Protein AF-A0A816F8L2-F1 (afdb_monomer)

Sequence (143 aa):
MDAEKYSELAWNILSAFHKTFFNANAHTYATGSQAAGVFALGMGAVSPSEQENVLVHLINDIRQRNYHTSCGEVALPSWFRMLSHYGHDDIVYEFLSRIDRPSYGYAIVHGATSLTEDWFGPVLTRGQQLTSQNHFMFGAVDE

Foldseek 3Di:
DVVVVVVVVLVVVLQVQCVPFQDPVQLAGNPRALLRLLVCQVSVSDDPVSNVVSVVSNVVVCVVVQLEHPDALVSLLSSVVVCVVVPNVVSVVRQQPDCDPQHPVVLVVVPQPADANDSCHPDDDPPDDGGDSHDCSNVSNVD

InterPro domains:
  IPR012341 Six-hairpin glycosidase-like superfamily [G3DSA:1.50.10.10] (1-143)
  IPR016007 Alpha-L-rhamnosidase [PTHR33307] (2-143)
  IPR035396 Alpha-L-rhamnosidase, six-hairpin glycosidase domain [PF17389] (2-142)

pLDDT: mean 94.18, std 6.25, range [60.19, 98.56]

Organism: Adineta ricciae (NCBI:txid249248)

Secondary structure (DSSP, 8-state):
-HHHHHHHHHHHHHHHHHHHHEETTTTEETT--HHHHHHHHHTT-S-TTTHHHHHHHHHHHHHHTTT-----TTTHHHHHHHHHHTT-HHHHHHHHT--SSSSHHHHHHTT-SS--SSTTTT---TTPPP--S--GGGGGG--

Solvent-accessible surface area (backbone atoms only — not comparable to full-atom values): 8058 Å² total; per-residue (Å²): 116,64,69,58,54,53,48,53,51,49,51,52,50,33,53,51,46,33,72,72,31,52,36,85,93,75,36,34,24,75,88,58,43,58,45,44,40,30,49,35,56,73,72,63,35,50,54,84,92,44,45,63,51,32,48,52,47,44,53,49,54,28,55,77,48,76,36,30,73,84,50,55,56,89,35,40,45,43,45,54,52,45,34,49,75,73,69,35,51,68,54,52,51,52,28,67,68,30,55,54,81,52,24,69,34,26,23,47,81,63,68,43,88,49,48,31,64,52,61,64,38,79,58,83,53,96,93,59,78,86,67,55,60,72,26,71,66,67,50,50,84,83,112

Structure (mmCIF, N/CA/C/O backbone):
data_AF-A0A816F8L2-F1
#
_entry.id   AF-A0A816F8L2-F1
#
loop_
_atom_site.group_PDB
_atom_site.id
_atom_site.type_symbol
_atom_site.label_atom_id
_atom_site.label_alt_id
_atom_site.label_comp_id
_atom_site.label_asym_id
_atom_site.label_entity_id
_atom_site.label_seq_id
_atom_site.pdbx_PDB_ins_code
_atom_site.Cartn_x
_atom_site.Cartn_y
_atom_site.Cartn_z
_atom_site.occupancy
_atom_site.B_iso_or_equiv
_atom_site.auth_seq_id
_atom_site.auth_comp_id
_atom_site.auth_asym_id
_atom_site.auth_atom_id
_atom_site.pdbx_PDB_model_num
ATOM 1 N N . MET A 1 1 ? -4.051 -10.165 34.480 1.00 78.69 1 MET A N 1
ATOM 2 C CA . MET A 1 1 ? -3.313 -9.021 35.067 1.00 78.69 1 MET A CA 1
ATOM 3 C C . MET A 1 1 ? -2.487 -8.231 34.049 1.00 78.69 1 MET A C 1
ATOM 5 O O . MET A 1 1 ? -2.804 -7.063 33.898 1.00 78.69 1 MET A O 1
ATOM 9 N N . ASP A 1 2 ? -1.543 -8.799 33.282 1.00 93.81 2 ASP A N 1
ATOM 10 C CA . ASP A 1 2 ? -0.893 -8.029 32.187 1.00 93.81 2 ASP A CA 1
ATOM 11 C C . ASP A 1 2 ? -1.665 -8.095 30.863 1.00 93.81 2 ASP A C 1
ATOM 13 O O . ASP A 1 2 ? -1.901 -7.069 30.230 1.00 93.81 2 ASP A O 1
ATOM 17 N N . ALA A 1 3 ? -2.126 -9.286 30.470 1.00 95.44 3 ALA A N 1
ATOM 18 C CA . ALA A 1 3 ? -2.868 -9.473 29.221 1.00 95.44 3 ALA A CA 1
ATOM 19 C C . ALA A 1 3 ? -4.133 -8.595 29.140 1.00 95.44 3 ALA A C 1
ATOM 21 O O . ALA A 1 3 ? -4.366 -7.949 28.123 1.00 95.44 3 ALA A O 1
ATOM 22 N N . GLU A 1 4 ? -4.917 -8.515 30.219 1.00 96.62 4 GLU A N 1
ATOM 23 C CA . GLU A 1 4 ? -6.116 -7.662 30.295 1.00 96.62 4 GLU A CA 1
ATOM 24 C C . GLU A 1 4 ? -5.756 -6.178 30.179 1.00 96.62 4 GLU A C 1
ATOM 26 O O . GLU A 1 4 ? -6.339 -5.472 29.361 1.00 96.62 4 GLU A O 1
ATOM 31 N N . LYS A 1 5 ? -4.735 -5.723 30.919 1.00 97.44 5 LYS A N 1
ATOM 32 C CA . LYS A 1 5 ? -4.253 -4.336 30.883 1.00 97.44 5 LYS A CA 1
ATOM 33 C C . LYS A 1 5 ? -3.821 -3.919 29.476 1.00 97.44 5 LYS A C 1
ATOM 35 O O . LYS A 1 5 ? -4.181 -2.838 29.015 1.00 97.44 5 LYS A O 1
ATOM 40 N N . TYR A 1 6 ? -3.042 -4.754 28.788 1.00 97.38 6 TYR A N 1
ATOM 41 C CA . TYR A 1 6 ? -2.586 -4.443 27.431 1.00 97.38 6 TYR A CA 1
ATOM 42 C C . TYR A 1 6 ? -3.697 -4.587 26.386 1.00 97.38 6 TYR A C 1
ATOM 44 O O . TYR A 1 6 ? -3.692 -3.836 25.415 1.00 97.38 6 TYR A O 1
ATOM 52 N N . SER A 1 7 ? -4.677 -5.469 26.604 1.00 96.50 7 SER A N 1
ATOM 53 C CA . SER A 1 7 ? -5.863 -5.570 25.741 1.00 96.50 7 SER A CA 1
ATOM 54 C C . SER A 1 7 ? -6.735 -4.318 25.838 1.00 96.50 7 SER A C 1
ATOM 56 O O . SER A 1 7 ? -7.145 -3.771 24.817 1.00 96.50 7 SER A O 1
ATOM 58 N N . GLU A 1 8 ? -6.966 -3.816 27.053 1.00 97.69 8 GLU A N 1
ATOM 59 C CA . GLU A 1 8 ? -7.701 -2.569 27.279 1.00 97.69 8 GLU A CA 1
ATOM 60 C C . GLU A 1 8 ? -6.955 -1.364 26.686 1.00 97.69 8 GLU A C 1
ATOM 62 O O . GLU A 1 8 ? -7.550 -0.527 26.005 1.00 97.69 8 GLU A O 1
ATOM 67 N N . LEU A 1 9 ? -5.632 -1.295 26.874 1.00 97.81 9 LEU A N 1
ATOM 68 C CA . LEU A 1 9 ? -4.808 -0.249 26.271 1.00 97.81 9 LEU A CA 1
ATOM 69 C C . LEU A 1 9 ? -4.863 -0.290 24.737 1.00 97.81 9 LEU A C 1
ATOM 71 O O . LEU A 1 9 ? -5.048 0.753 24.111 1.00 97.81 9 LEU A O 1
ATOM 75 N N . ALA A 1 10 ? -4.737 -1.474 24.134 1.00 97.19 10 ALA A N 1
ATOM 76 C CA . ALA A 1 10 ? -4.835 -1.642 22.687 1.00 97.19 10 ALA A CA 1
ATOM 77 C C . ALA A 1 10 ? -6.206 -1.191 22.172 1.00 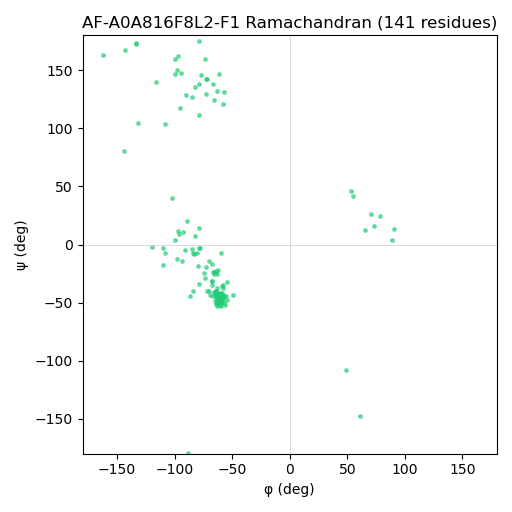97.19 10 ALA A C 1
ATOM 79 O O . ALA A 1 10 ? -6.274 -0.409 21.226 1.00 97.19 10 ALA A O 1
ATOM 80 N N . TRP A 1 11 ? -7.292 -1.596 22.838 1.00 96.75 11 TRP A N 1
ATOM 81 C CA . TRP A 1 11 ? -8.643 -1.169 22.477 1.00 96.75 11 TRP A CA 1
ATOM 82 C C . TRP A 1 11 ? -8.813 0.356 22.542 1.00 96.75 11 TRP A C 1
ATOM 84 O O . TRP A 1 11 ? -9.359 0.957 21.613 1.00 96.75 11 TRP A O 1
ATOM 94 N N . ASN A 1 12 ? -8.289 0.999 23.591 1.00 97.94 12 ASN A N 1
ATOM 95 C CA . ASN A 1 12 ? -8.326 2.455 23.739 1.00 97.94 12 ASN A CA 1
ATOM 96 C C . ASN A 1 12 ? -7.553 3.167 22.616 1.00 97.94 12 ASN A C 1
ATOM 98 O O . ASN A 1 12 ? -8.050 4.140 22.045 1.00 97.94 12 ASN A O 1
ATOM 102 N N . ILE A 1 13 ? -6.361 2.668 22.268 1.00 98.19 13 ILE A N 1
ATOM 103 C CA . ILE A 1 13 ? -5.532 3.224 21.189 1.00 98.19 13 ILE A CA 1
ATOM 104 C C . ILE A 1 13 ? -6.226 3.061 19.835 1.00 98.19 13 ILE A C 1
ATOM 106 O O . ILE A 1 13 ? -6.331 4.036 19.093 1.00 98.19 13 ILE A O 1
ATOM 110 N N . LEU A 1 14 ? -6.736 1.867 19.517 1.00 97.44 14 LEU A N 1
ATOM 111 C CA . LEU A 1 14 ? -7.416 1.598 18.245 1.00 97.44 14 LEU A CA 1
ATOM 112 C C . LEU A 1 14 ? -8.695 2.430 18.103 1.00 97.44 14 LEU A C 1
ATOM 114 O O . LEU A 1 14 ? -8.944 2.998 17.040 1.00 97.44 14 LEU A O 1
ATOM 118 N N . SER A 1 15 ? -9.461 2.581 19.185 1.00 96.69 15 SER A N 1
ATOM 119 C CA . SER A 1 15 ? -10.664 3.420 19.202 1.00 96.69 15 SER A CA 1
ATOM 120 C C . SER A 1 15 ? -10.332 4.897 18.973 1.00 96.69 15 SER A C 1
ATOM 122 O O . SER A 1 15 ? -10.991 5.571 18.177 1.00 96.69 15 SER A O 1
ATOM 124 N N . ALA A 1 16 ? -9.282 5.408 19.627 1.00 98.06 16 ALA A N 1
ATOM 125 C CA . ALA A 1 16 ? -8.810 6.775 19.418 1.00 98.06 16 ALA A CA 1
ATOM 126 C C . ALA A 1 16 ? -8.260 6.983 17.997 1.00 98.06 16 ALA A C 1
ATOM 128 O O . ALA A 1 16 ? -8.549 8.007 17.373 1.00 98.06 16 ALA A O 1
ATOM 129 N N . PHE A 1 17 ? -7.519 6.005 17.468 1.00 98.25 17 PHE A N 1
ATOM 130 C CA . PHE A 1 17 ? -7.000 6.012 16.103 1.00 98.25 17 PHE A CA 1
ATOM 131 C C . PHE A 1 17 ? -8.138 6.070 15.082 1.00 98.25 17 PHE A C 1
ATOM 133 O O . PHE A 1 17 ? -8.150 6.969 14.242 1.00 98.25 17 PHE A O 1
ATOM 140 N N . HIS A 1 18 ? -9.128 5.177 15.188 1.00 97.62 18 HIS A N 1
ATOM 141 C CA . HIS A 1 18 ? -10.297 5.170 14.308 1.00 97.62 18 HIS A CA 1
ATOM 142 C C . HIS A 1 18 ? -11.015 6.517 14.342 1.00 97.62 18 HIS A C 1
ATOM 144 O O . HIS A 1 18 ? -11.177 7.152 13.306 1.00 97.62 18 HIS A O 1
ATOM 150 N N . LYS A 1 19 ? -11.347 7.015 15.538 1.00 97.62 19 LYS A N 1
ATOM 151 C CA . LYS A 1 19 ? -12.037 8.302 15.694 1.00 97.62 19 LYS A CA 1
ATOM 152 C C . LYS A 1 19 ? -11.272 9.481 15.079 1.00 97.62 19 LYS A C 1
ATOM 154 O O . LYS A 1 19 ? -11.897 10.420 14.600 1.00 97.62 19 LYS A O 1
ATOM 159 N N . THR A 1 20 ? -9.943 9.460 15.143 1.00 98.06 20 THR A N 1
ATOM 160 C CA . THR A 1 20 ? -9.100 10.582 14.700 1.00 98.06 20 THR A CA 1
ATOM 161 C C . THR A 1 20 ? -8.832 10.549 13.201 1.00 98.06 20 THR A C 1
ATOM 163 O O . THR A 1 20 ? -8.804 11.600 12.564 1.00 98.06 20 THR A O 1
ATOM 166 N N . PHE A 1 21 ? -8.602 9.361 12.641 1.00 98.31 21 PHE A N 1
ATOM 167 C CA . PHE A 1 21 ? -8.076 9.222 11.285 1.00 98.31 21 PHE A CA 1
ATOM 168 C C . PHE A 1 21 ? -9.082 8.682 10.275 1.00 98.31 21 PHE A C 1
ATOM 170 O O . PHE A 1 21 ? -8.829 8.839 9.082 1.00 98.31 21 PHE A O 1
ATOM 177 N N . PHE A 1 22 ? -10.184 8.062 10.701 1.00 98.56 22 PHE A N 1
ATOM 178 C CA . PHE A 1 22 ? -11.185 7.547 9.772 1.00 98.56 22 PHE A CA 1
ATOM 179 C C . PHE A 1 22 ? -11.994 8.683 9.136 1.00 98.56 22 PHE A C 1
ATOM 181 O O . PHE A 1 22 ? -12.550 9.544 9.819 1.00 98.56 22 PHE A O 1
ATOM 188 N N . ASN A 1 23 ? -12.090 8.659 7.810 1.00 98.12 23 ASN A N 1
ATOM 189 C CA . ASN A 1 23 ? -12.917 9.555 7.020 1.00 98.12 23 ASN A CA 1
ATOM 190 C C . ASN A 1 23 ? -14.108 8.776 6.455 1.00 98.12 23 ASN A C 1
ATOM 192 O O . ASN A 1 23 ? -13.971 8.060 5.465 1.00 98.12 23 ASN A O 1
ATOM 196 N N . ALA A 1 24 ? -15.282 8.971 7.056 1.00 96.38 24 ALA A N 1
ATOM 197 C CA . ALA A 1 24 ? -16.508 8.269 6.679 1.00 96.38 24 ALA A CA 1
ATOM 198 C C . ALA A 1 24 ? -17.032 8.616 5.273 1.00 96.38 24 ALA A C 1
ATOM 200 O O . ALA A 1 24 ? -17.738 7.811 4.685 1.00 96.38 24 ALA A O 1
ATOM 201 N N . ASN A 1 25 ? -16.688 9.783 4.716 1.00 96.50 25 ASN A N 1
ATOM 202 C CA . ASN A 1 25 ? -17.133 10.161 3.367 1.00 96.50 25 ASN A CA 1
ATOM 203 C C . ASN A 1 25 ? -16.311 9.469 2.277 1.00 96.50 25 ASN A C 1
ATOM 205 O O . ASN A 1 25 ? -16.815 9.201 1.192 1.00 96.50 25 ASN A O 1
ATOM 209 N N . ALA A 1 26 ? -15.025 9.248 2.550 1.00 96.62 26 ALA A N 1
ATOM 210 C CA . ALA A 1 26 ? -14.105 8.620 1.612 1.00 96.62 26 ALA A CA 1
ATOM 211 C C . ALA A 1 26 ? -13.908 7.122 1.892 1.00 96.62 26 ALA A C 1
ATOM 213 O O . ALA A 1 26 ? -13.334 6.433 1.060 1.00 96.62 26 ALA A O 1
ATOM 214 N N . HIS A 1 27 ? -14.351 6.632 3.053 1.00 97.62 27 HIS A N 1
ATOM 215 C CA . HIS A 1 27 ? -14.042 5.301 3.580 1.00 97.62 27 HIS A CA 1
ATOM 216 C C . HIS A 1 27 ? -12.531 5.028 3.629 1.00 97.62 27 HIS A C 1
ATOM 218 O O . HIS A 1 27 ? -12.041 3.978 3.222 1.00 97.62 27 HIS A O 1
ATOM 224 N N . THR A 1 28 ? -11.769 6.005 4.128 1.00 98.12 28 THR A N 1
ATOM 225 C CA . THR A 1 28 ? -10.303 5.940 4.192 1.00 98.12 28 THR A CA 1
ATOM 226 C C . THR A 1 28 ? -9.750 6.359 5.545 1.00 98.12 28 THR A C 1
ATOM 228 O O . THR A 1 28 ? -10.479 6.835 6.413 1.00 98.12 28 THR A O 1
ATOM 231 N N . TYR A 1 29 ? -8.437 6.191 5.718 1.00 98.25 29 TYR A N 1
ATOM 232 C CA . TYR A 1 29 ? -7.698 6.653 6.886 1.00 98.25 29 TYR A CA 1
ATOM 233 C C . TYR A 1 29 ? -6.664 7.713 6.516 1.00 98.25 29 TYR A C 1
ATOM 235 O O . TYR A 1 29 ? -5.954 7.570 5.518 1.00 98.25 29 TYR A O 1
ATOM 243 N N . ALA A 1 30 ? -6.532 8.740 7.359 1.00 96.25 30 ALA A N 1
ATOM 244 C CA . ALA A 1 30 ? -5.552 9.818 7.237 1.00 96.25 30 ALA A CA 1
ATOM 245 C C . ALA A 1 30 ? -5.525 10.437 5.825 1.00 96.25 30 ALA A C 1
ATOM 247 O O . ALA A 1 30 ? -6.452 11.145 5.443 1.00 96.25 30 ALA A O 1
ATOM 248 N N . THR A 1 31 ? -4.470 10.183 5.045 1.00 96.00 31 THR A N 1
ATOM 249 C CA . THR A 1 31 ? -4.301 10.723 3.686 1.00 96.00 31 THR A CA 1
ATOM 250 C C . THR A 1 31 ? -4.984 9.893 2.597 1.00 96.00 31 THR A C 1
ATOM 252 O O . THR A 1 31 ? -4.936 10.272 1.430 1.00 96.00 31 THR A O 1
ATOM 255 N N . GLY A 1 32 ? -5.588 8.754 2.947 1.00 96.69 32 GLY A N 1
ATOM 256 C CA . GLY A 1 32 ? -6.175 7.808 1.997 1.00 96.69 32 GLY A CA 1
ATOM 257 C C . GLY A 1 32 ? -5.161 6.993 1.194 1.00 96.69 32 GLY A C 1
ATOM 258 O O . GLY A 1 32 ? -5.528 6.404 0.180 1.00 96.69 32 GLY A O 1
ATOM 259 N N . SER A 1 33 ? -3.899 6.960 1.633 1.00 97.94 33 SER A N 1
ATOM 260 C CA . SER A 1 33 ? -2.827 6.185 1.001 1.00 97.94 33 SER A CA 1
ATOM 261 C C . SER A 1 33 ? -2.959 4.680 1.251 1.00 97.94 33 SER A C 1
ATOM 263 O O . SER A 1 33 ? -3.556 4.255 2.244 1.00 97.94 33 SER A O 1
ATOM 265 N N . GLN A 1 34 ? -2.316 3.868 0.401 1.00 98.06 34 GLN A N 1
ATOM 266 C CA . GLN A 1 34 ? -2.255 2.414 0.594 1.00 98.06 34 GLN A CA 1
ATOM 267 C C . GLN A 1 34 ? -1.689 2.053 1.969 1.00 98.06 34 GLN A C 1
ATOM 269 O O . GLN A 1 34 ? -2.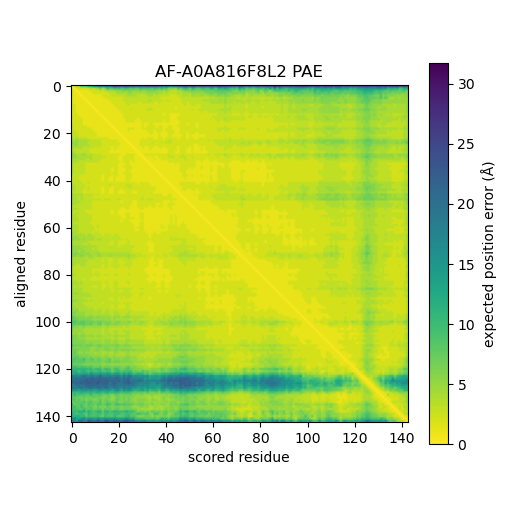272 1.232 2.667 1.00 98.06 34 GLN A O 1
ATOM 274 N N . ALA A 1 35 ? -0.613 2.728 2.393 1.00 98.12 35 ALA A N 1
ATOM 275 C CA . ALA A 1 35 ? 0.013 2.527 3.699 1.00 98.12 35 ALA A CA 1
ATOM 276 C C . ALA A 1 35 ? -0.966 2.773 4.859 1.00 98.12 35 ALA A C 1
ATOM 278 O O . ALA A 1 35 ? -1.050 1.964 5.781 1.00 98.12 35 ALA A O 1
ATOM 279 N N . ALA A 1 36 ? -1.744 3.861 4.802 1.00 98.00 36 ALA A N 1
ATOM 280 C CA . ALA A 1 36 ? -2.741 4.155 5.829 1.00 98.00 36 ALA A CA 1
ATOM 281 C C . ALA A 1 36 ? -3.841 3.081 5.874 1.00 98.00 36 ALA A C 1
ATOM 283 O O . ALA A 1 36 ? -4.225 2.648 6.960 1.00 98.00 36 ALA A O 1
ATOM 284 N N . GLY A 1 37 ? -4.305 2.622 4.707 1.00 97.94 37 GLY A N 1
ATOM 285 C CA . GLY A 1 37 ? -5.306 1.560 4.597 1.00 97.94 37 GLY A CA 1
ATOM 286 C C . GLY A 1 37 ? -4.821 0.222 5.156 1.00 97.94 37 GLY A C 1
ATOM 287 O O . GLY A 1 37 ? -5.473 -0.349 6.030 1.00 97.94 37 GLY A O 1
ATOM 288 N N . VAL A 1 38 ? -3.655 -0.261 4.712 1.00 98.00 38 VAL A N 1
ATOM 289 C CA . VAL A 1 38 ? -3.133 -1.577 5.129 1.00 98.00 38 VAL A CA 1
ATOM 290 C C . VAL A 1 38 ? -2.756 -1.606 6.607 1.00 98.00 38 VAL A C 1
ATOM 292 O O . VAL A 1 38 ? -2.991 -2.617 7.261 1.00 98.00 38 VAL A O 1
ATOM 295 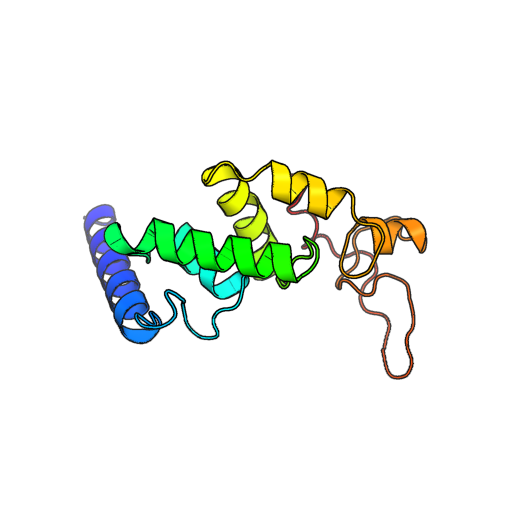N N . PHE A 1 39 ? -2.253 -0.503 7.176 1.00 98.00 39 PHE A N 1
ATOM 296 C CA . PHE A 1 39 ? -2.019 -0.435 8.619 1.00 98.00 39 PHE A CA 1
ATOM 297 C C . PHE A 1 39 ? -3.318 -0.405 9.416 1.00 98.00 39 PHE A C 1
ATOM 299 O O . PHE A 1 39 ? -3.425 -1.114 10.415 1.00 98.00 39 PHE A O 1
ATOM 306 N N . ALA A 1 40 ? -4.315 0.377 8.992 1.00 97.94 40 ALA A N 1
ATOM 307 C CA . ALA A 1 40 ? -5.600 0.412 9.683 1.00 97.94 40 ALA A CA 1
ATOM 308 C C . ALA A 1 40 ? -6.264 -0.975 9.698 1.00 97.94 40 ALA A C 1
ATOM 310 O O . ALA A 1 40 ? -6.722 -1.422 10.753 1.00 97.94 40 ALA A O 1
ATOM 311 N N . LEU A 1 41 ? -6.260 -1.670 8.553 1.00 97.88 41 LEU A N 1
ATOM 312 C CA . LEU A 1 41 ? -6.760 -3.041 8.425 1.00 97.88 41 LEU A CA 1
ATOM 313 C C . LEU A 1 41 ? -5.938 -4.018 9.277 1.00 97.88 41 LEU A C 1
ATOM 315 O O . LEU A 1 41 ? -6.507 -4.752 10.081 1.00 97.88 41 LEU A O 1
ATOM 319 N N . GLY A 1 42 ? -4.608 -3.987 9.158 1.00 96.38 42 GLY A N 1
ATOM 320 C CA . GLY A 1 42 ? -3.711 -4.931 9.828 1.00 96.38 42 GLY A CA 1
ATOM 321 C C . GLY A 1 42 ? -3.666 -4.799 11.348 1.00 96.38 42 GLY A C 1
ATOM 322 O O . GLY A 1 42 ? -3.515 -5.800 12.042 1.00 96.38 42 GLY A O 1
ATOM 323 N N . MET A 1 43 ? -3.848 -3.589 11.884 1.00 95.50 43 MET A N 1
ATOM 324 C CA . MET A 1 43 ? -3.942 -3.364 13.332 1.00 95.50 43 MET A CA 1
ATOM 325 C C . MET A 1 43 ? -5.332 -3.684 13.905 1.00 95.50 43 MET A C 1
ATOM 327 O O . MET A 1 43 ? -5.507 -3.636 15.120 1.00 95.50 43 MET A O 1
ATOM 331 N N . GLY A 1 44 ? -6.332 -3.969 13.062 1.00 95.81 44 GLY A N 1
ATOM 332 C CA . GLY A 1 44 ? -7.718 -4.148 13.503 1.00 95.81 44 GLY A CA 1
ATOM 333 C C . GLY A 1 44 ? -8.390 -2.843 13.945 1.00 95.81 44 GLY A C 1
ATOM 334 O O . GLY A 1 44 ? -9.304 -2.864 14.764 1.00 95.81 44 GLY A O 1
ATOM 335 N N . ALA A 1 45 ? -7.938 -1.697 13.425 1.00 97.06 45 ALA A N 1
ATOM 336 C CA . ALA A 1 45 ? -8.495 -0.383 13.754 1.00 97.06 45 ALA A CA 1
ATOM 337 C C . ALA A 1 45 ? -9.750 -0.031 12.934 1.00 97.06 45 ALA A C 1
ATOM 339 O O . ALA A 1 45 ? -10.372 1.008 13.171 1.00 97.06 45 ALA A O 1
ATOM 340 N N . VAL A 1 46 ? -10.087 -0.839 11.925 1.00 97.50 46 VAL A N 1
ATOM 341 C CA . VAL A 1 46 ? -11.286 -0.662 11.095 1.00 97.50 46 VAL A CA 1
ATOM 342 C C . VAL A 1 46 ? -12.478 -1.318 11.762 1.00 97.50 46 VAL A C 1
ATOM 344 O O . VAL A 1 46 ? -12.423 -2.492 12.125 1.00 97.50 46 VAL A O 1
ATOM 347 N N . SER A 1 47 ? -13.560 -0.554 11.928 1.00 95.44 47 SER A N 1
ATOM 348 C CA . SER A 1 47 ? -14.810 -1.097 12.444 1.00 95.44 47 SER A CA 1
ATOM 349 C C . SER A 1 47 ? -15.341 -2.180 11.494 1.00 95.44 47 SER A C 1
ATOM 351 O O . SER A 1 47 ? -15.187 -2.049 10.278 1.00 95.44 47 SER A O 1
ATOM 353 N N . PRO A 1 48 ? -16.005 -3.234 12.003 1.00 95.31 48 PRO A N 1
ATOM 354 C CA . PRO A 1 48 ? -16.491 -4.324 11.156 1.00 95.31 48 PRO A CA 1
ATOM 355 C C . PRO A 1 48 ? -17.388 -3.871 9.993 1.00 95.31 48 PRO A C 1
ATOM 357 O O . PRO A 1 48 ? -17.348 -4.470 8.927 1.00 95.31 48 PRO A O 1
ATOM 360 N N . SER A 1 49 ? -18.162 -2.794 10.171 1.00 96.31 49 SER A N 1
ATOM 361 C CA . SER A 1 49 ? -19.034 -2.246 9.123 1.00 96.31 49 SER A CA 1
ATOM 362 C C . SER A 1 49 ? -18.287 -1.525 7.998 1.00 96.31 49 SER A C 1
ATOM 364 O O . SER A 1 49 ? -18.854 -1.341 6.929 1.00 96.31 49 SER A O 1
ATOM 366 N N . GLU A 1 50 ? -17.041 -1.101 8.227 1.00 97.69 50 GLU A N 1
ATOM 367 C CA . GLU A 1 50 ? -16.254 -0.313 7.269 1.00 97.69 50 GLU A CA 1
ATOM 368 C C . GLU A 1 50 ? -15.117 -1.107 6.621 1.00 97.69 50 GLU A C 1
ATOM 370 O O . GLU A 1 50 ? -14.485 -0.610 5.691 1.00 97.69 50 GLU A O 1
ATOM 375 N N . GLN A 1 51 ? -14.851 -2.336 7.080 1.00 97.19 51 GLN A N 1
ATOM 376 C CA . GLN A 1 51 ? -13.762 -3.170 6.558 1.00 97.19 51 GLN A CA 1
ATOM 377 C C . GLN A 1 51 ? -13.847 -3.351 5.042 1.00 97.19 51 GLN A C 1
ATOM 379 O O . GLN A 1 51 ? -12.855 -3.133 4.349 1.00 97.19 51 GLN A O 1
ATOM 384 N N . GLU A 1 52 ? -15.032 -3.682 4.525 1.00 97.75 52 GLU A N 1
ATOM 385 C CA . GLU A 1 52 ? -15.242 -3.870 3.087 1.00 97.75 52 GLU A CA 1
ATOM 386 C C . GLU A 1 52 ? -15.028 -2.568 2.307 1.00 9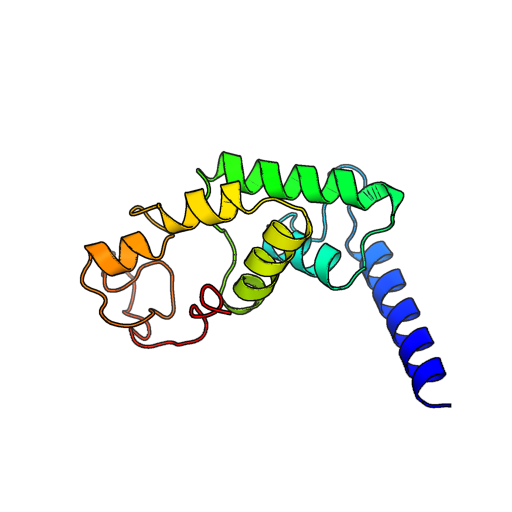7.75 52 GLU A C 1
ATOM 388 O O . GLU A 1 52 ? -14.310 -2.565 1.310 1.00 97.75 52 GLU A O 1
ATOM 393 N N . ASN A 1 53 ? -15.560 -1.439 2.785 1.00 98.19 53 ASN A N 1
ATOM 394 C CA . ASN A 1 53 ? -15.411 -0.154 2.098 1.00 98.19 53 ASN A CA 1
ATOM 395 C C . ASN A 1 53 ? -13.942 0.296 2.031 1.00 98.19 53 ASN A C 1
ATOM 397 O O . ASN A 1 53 ? -13.468 0.734 0.981 1.00 98.19 53 ASN A O 1
ATOM 401 N N . VAL A 1 54 ? -13.204 0.150 3.138 1.00 98.44 54 VAL A N 1
ATOM 402 C CA . VAL A 1 54 ? -11.773 0.488 3.209 1.00 98.44 54 VAL A CA 1
ATOM 403 C C . VAL A 1 54 ? -10.952 -0.425 2.298 1.00 98.44 54 VAL A C 1
ATOM 405 O O . VAL A 1 54 ? -10.052 0.051 1.601 1.00 98.44 54 VAL A O 1
ATOM 408 N N . LEU A 1 55 ? -11.270 -1.723 2.267 1.00 98.38 55 LEU A N 1
ATOM 409 C CA . LEU A 1 55 ? -10.628 -2.677 1.366 1.00 98.38 55 LEU A CA 1
ATOM 410 C C . LEU A 1 55 ? -10.897 -2.317 -0.100 1.00 98.38 55 LEU A C 1
ATOM 412 O O . LEU A 1 55 ? -9.959 -2.229 -0.887 1.00 98.38 55 LEU A O 1
ATOM 416 N N . VAL A 1 56 ? -12.151 -2.038 -0.467 1.00 98.25 56 VAL A N 1
ATOM 417 C CA . VAL A 1 56 ? -12.527 -1.632 -1.830 1.00 98.25 56 VAL A CA 1
ATOM 418 C C . VAL A 1 56 ? -11.774 -0.374 -2.258 1.00 98.25 56 VAL A C 1
ATOM 420 O O . VAL A 1 56 ? -11.258 -0.326 -3.377 1.00 98.25 56 VAL A O 1
ATOM 423 N N . HIS A 1 57 ? -11.651 0.625 -1.379 1.00 98.12 57 HIS A N 1
ATOM 424 C CA . HIS A 1 57 ? -10.848 1.818 -1.662 1.00 98.12 57 HIS A CA 1
ATOM 425 C C . HIS A 1 57 ? -9.378 1.469 -1.930 1.00 98.12 57 HIS A C 1
ATOM 427 O O . HIS A 1 57 ? -8.824 1.902 -2.942 1.00 98.12 57 HIS A O 1
ATOM 433 N N . LEU A 1 58 ? -8.760 0.652 -1.067 1.00 98.25 58 LEU A N 1
ATOM 434 C CA . LEU A 1 58 ? -7.373 0.197 -1.226 1.00 98.25 58 LEU A CA 1
ATOM 435 C C . LEU A 1 58 ? -7.160 -0.511 -2.573 1.00 98.25 58 LEU A C 1
ATOM 437 O O . LEU A 1 58 ? -6.238 -0.166 -3.312 1.00 98.25 58 LEU A O 1
ATOM 441 N N . ILE A 1 59 ? -8.023 -1.473 -2.908 1.00 98.44 59 ILE A N 1
ATOM 442 C CA . ILE A 1 59 ? -7.920 -2.241 -4.154 1.00 98.44 59 ILE A CA 1
ATOM 443 C C . ILE A 1 59 ? -8.105 -1.343 -5.379 1.00 98.44 59 ILE A C 1
ATOM 445 O O . ILE A 1 59 ? -7.384 -1.481 -6.371 1.00 98.44 59 ILE A O 1
ATOM 449 N N . ASN A 1 60 ? -9.041 -0.397 -5.316 1.00 98.25 60 ASN A N 1
ATOM 450 C CA . ASN A 1 60 ? -9.265 0.544 -6.405 1.00 98.25 60 ASN A CA 1
ATOM 451 C C . ASN A 1 60 ? -8.064 1.472 -6.622 1.00 98.25 60 ASN A C 1
ATOM 453 O O . ASN A 1 60 ? -7.688 1.678 -7.775 1.00 98.25 60 ASN A O 1
ATOM 457 N N . ASP A 1 61 ? -7.426 1.984 -5.563 1.00 98.12 61 ASP A N 1
ATOM 458 C CA . ASP A 1 61 ? -6.199 2.787 -5.697 1.00 98.12 61 ASP A CA 1
ATOM 459 C C . ASP A 1 61 ? -5.056 1.971 -6.328 1.00 98.12 61 ASP A C 1
ATOM 461 O O . ASP A 1 61 ? -4.402 2.452 -7.254 1.00 98.12 61 ASP A O 1
ATOM 465 N N . ILE A 1 62 ? -4.863 0.711 -5.917 1.00 98.31 62 ILE A N 1
ATOM 466 C CA . ILE A 1 62 ? -3.841 -0.170 -6.511 1.00 98.31 62 ILE A CA 1
ATOM 467 C C . ILE A 1 62 ? -4.101 -0.384 -8.009 1.00 98.31 62 ILE A C 1
ATOM 469 O O . ILE A 1 62 ? -3.196 -0.233 -8.831 1.00 98.31 62 ILE A O 1
ATOM 473 N N . ARG A 1 63 ? -5.349 -0.679 -8.392 1.00 98.19 63 ARG A N 1
ATOM 474 C CA . ARG A 1 63 ? -5.731 -0.866 -9.803 1.00 98.19 63 ARG A CA 1
ATOM 475 C C . ARG A 1 63 ? -5.550 0.408 -10.625 1.00 98.19 63 ARG A C 1
ATOM 477 O O . ARG A 1 63 ? -5.027 0.348 -11.735 1.00 98.19 63 ARG A O 1
ATOM 484 N N . GLN A 1 64 ? -5.924 1.567 -10.081 1.00 98.00 64 GLN A N 1
ATOM 485 C CA . GLN A 1 64 ? -5.720 2.867 -10.735 1.00 98.00 64 GLN A CA 1
ATOM 486 C C . GLN A 1 64 ? -4.237 3.199 -10.933 1.00 98.00 64 GLN A C 1
ATOM 488 O O . GLN A 1 64 ? -3.882 3.920 -11.864 1.00 98.00 64 GLN A O 1
ATOM 493 N N . ARG A 1 65 ? -3.363 2.636 -10.096 1.00 97.38 65 ARG A N 1
ATOM 494 C CA . ARG A 1 65 ? -1.905 2.717 -10.221 1.00 97.38 65 ARG A CA 1
ATOM 495 C C . ARG A 1 65 ? -1.312 1.597 -11.069 1.00 97.38 65 ARG A C 1
ATOM 497 O O . ARG A 1 65 ? -0.126 1.334 -10.936 1.00 97.38 65 ARG A O 1
ATOM 504 N N . ASN A 1 66 ? -2.094 0.932 -11.920 1.00 97.31 66 ASN A N 1
ATOM 505 C CA . ASN A 1 66 ? -1.616 -0.173 -12.757 1.00 97.31 66 ASN A CA 1
ATOM 506 C C . ASN A 1 66 ? -0.938 -1.290 -11.934 1.00 97.31 66 ASN A C 1
ATOM 508 O O . ASN A 1 66 ? 0.112 -1.803 -12.309 1.00 97.31 66 ASN A O 1
ATOM 512 N N . TYR A 1 67 ? -1.530 -1.633 -10.786 1.00 97.75 67 TYR A N 1
ATOM 513 C CA . TYR A 1 67 ? -1.028 -2.638 -9.840 1.00 97.75 67 TYR A CA 1
ATOM 514 C C . TYR A 1 67 ? 0.300 -2.284 -9.156 1.00 97.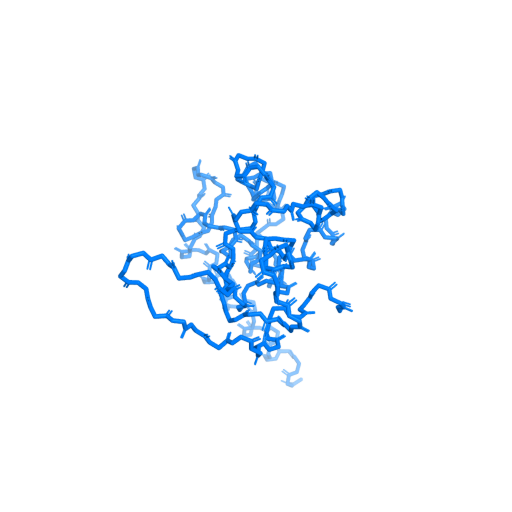75 67 TYR A C 1
ATOM 516 O O . TYR A 1 67 ? 0.895 -3.124 -8.488 1.00 97.75 67 TYR A O 1
ATOM 524 N N . HIS A 1 68 ? 0.758 -1.035 -9.250 1.00 97.19 68 HIS A N 1
ATOM 525 C CA . HIS A 1 68 ? 1.914 -0.574 -8.494 1.00 97.19 68 HIS A CA 1
ATOM 526 C C . HIS A 1 68 ? 1.559 -0.249 -7.040 1.00 97.19 68 HIS A C 1
ATOM 528 O O . HIS A 1 68 ? 0.555 0.413 -6.742 1.00 97.19 68 HIS A O 1
ATOM 534 N N . THR A 1 69 ? 2.444 -0.646 -6.125 1.00 95.88 69 THR A N 1
ATOM 535 C CA . THR A 1 69 ? 2.375 -0.189 -4.738 1.00 95.88 69 THR A CA 1
ATOM 536 C C . THR A 1 69 ? 2.785 1.280 -4.625 1.00 95.88 69 THR A C 1
ATOM 538 O O . THR A 1 69 ? 3.701 1.753 -5.301 1.00 95.88 69 THR A O 1
ATOM 541 N N . SER A 1 70 ? 2.112 2.016 -3.742 1.00 95.62 70 SER A N 1
ATOM 542 C CA . SER A 1 70 ? 2.557 3.340 -3.294 1.00 95.62 70 SER A CA 1
ATOM 543 C C . SER A 1 70 ? 3.258 3.287 -1.933 1.00 95.62 70 SER A C 1
ATOM 545 O O . SER A 1 70 ? 3.540 4.337 -1.352 1.00 95.62 70 SER A O 1
ATOM 547 N N . CYS A 1 71 ? 3.452 2.092 -1.369 1.00 95.25 71 CYS A N 1
ATOM 548 C CA . CYS A 1 71 ? 4.073 1.909 -0.065 1.00 95.25 71 CYS A CA 1
ATOM 549 C C . CYS A 1 71 ? 5.597 2.075 -0.144 1.00 95.25 71 CYS A C 1
ATOM 551 O O . CYS A 1 71 ? 6.243 1.702 -1.125 1.00 95.25 71 CYS A O 1
ATOM 553 N N . GLY A 1 72 ? 6.166 2.624 0.928 1.00 91.56 72 GLY A N 1
ATOM 554 C CA . GLY A 1 72 ? 7.586 2.468 1.240 1.00 91.56 72 GLY A CA 1
ATOM 555 C C . GLY A 1 72 ? 7.830 1.212 2.079 1.00 91.56 72 GLY A C 1
ATOM 556 O O . GLY A 1 72 ? 6.879 0.519 2.453 1.00 91.56 72 GLY A O 1
ATOM 557 N N . GLU A 1 73 ? 9.092 0.970 2.434 1.00 90.81 73 GLU A N 1
ATOM 558 C CA . GLU A 1 73 ? 9.547 -0.224 3.169 1.00 90.81 73 GLU A CA 1
ATOM 559 C C . GLU A 1 73 ? 8.721 -0.547 4.415 1.00 90.81 73 GLU A C 1
ATOM 561 O O . GLU A 1 73 ? 8.341 -1.693 4.617 1.00 90.81 73 GLU A O 1
ATOM 566 N N . VAL A 1 74 ? 8.379 0.455 5.229 1.00 93.06 74 VAL A N 1
ATOM 567 C CA . VAL A 1 74 ? 7.699 0.233 6.516 1.00 93.06 74 VAL A CA 1
ATOM 568 C C . VAL A 1 74 ? 6.318 -0.404 6.329 1.00 93.06 74 VAL A C 1
ATOM 570 O O . VAL A 1 74 ? 5.900 -1.238 7.127 1.00 93.06 74 VAL A O 1
ATOM 573 N N . ALA A 1 75 ? 5.594 -0.012 5.278 1.00 95.94 75 ALA A N 1
ATOM 574 C CA . ALA A 1 75 ? 4.239 -0.495 5.015 1.00 95.94 75 ALA A CA 1
ATOM 575 C C . ALA A 1 75 ? 4.202 -1.708 4.077 1.00 95.94 75 ALA A C 1
ATOM 577 O O . ALA A 1 75 ? 3.168 -2.367 3.989 1.00 95.94 75 ALA A O 1
ATOM 578 N N . LEU A 1 76 ? 5.304 -2.010 3.388 1.00 95.44 76 LEU A N 1
ATOM 579 C CA . LEU A 1 76 ? 5.363 -3.051 2.367 1.00 95.44 76 LEU A CA 1
ATOM 580 C C . LEU A 1 76 ? 5.039 -4.464 2.900 1.00 95.44 76 LEU A C 1
ATOM 582 O O . LEU A 1 76 ? 4.199 -5.119 2.282 1.00 95.44 76 LEU A O 1
ATOM 586 N N . PRO A 1 77 ? 5.553 -4.917 4.066 1.00 95.00 77 PRO A N 1
ATOM 587 C CA . PRO A 1 77 ? 5.153 -6.212 4.626 1.00 95.00 77 PRO A CA 1
ATOM 588 C C . PRO A 1 77 ? 3.653 -6.287 4.923 1.00 95.00 77 PRO A C 1
ATOM 590 O O . PRO A 1 77 ? 2.985 -7.275 4.626 1.00 95.00 77 PRO A O 1
ATOM 593 N N . SER A 1 78 ? 3.092 -5.210 5.483 1.00 96.19 78 SER A N 1
ATOM 594 C CA . SER A 1 78 ? 1.653 -5.142 5.763 1.00 96.19 78 SER A CA 1
ATOM 595 C C . SER A 1 78 ? 0.829 -5.107 4.479 1.00 96.19 78 SER A C 1
ATOM 597 O O . SER A 1 78 ? -0.275 -5.639 4.458 1.00 96.19 78 SER A O 1
ATOM 599 N N . TRP A 1 79 ? 1.359 -4.517 3.408 1.00 97.62 79 TRP A N 1
ATOM 600 C CA . TRP A 1 79 ? 0.704 -4.473 2.109 1.00 97.62 79 TRP A CA 1
ATOM 601 C C . TRP A 1 79 ? 0.532 -5.872 1.517 1.00 97.62 79 TRP A C 1
ATOM 603 O O . TRP A 1 79 ? -0.599 -6.251 1.221 1.00 97.62 79 TRP A O 1
ATOM 613 N N . PHE A 1 80 ? 1.601 -6.673 1.455 1.00 97.00 80 PHE A N 1
ATOM 614 C CA . PHE A 1 80 ? 1.508 -8.072 1.021 1.00 97.00 80 PHE A CA 1
ATOM 615 C C . PHE A 1 80 ? 0.580 -8.881 1.921 1.00 97.00 80 PHE A C 1
ATOM 617 O O . PHE A 1 80 ? -0.398 -9.463 1.453 1.00 97.00 80 PHE A O 1
ATOM 624 N N . ARG A 1 81 ? 0.826 -8.839 3.237 1.00 96.19 81 ARG A N 1
ATOM 625 C CA . ARG A 1 81 ? 0.065 -9.631 4.205 1.00 96.19 81 ARG A CA 1
ATOM 626 C C . ARG A 1 81 ? -1.428 -9.326 4.166 1.00 96.19 81 ARG A C 1
ATOM 628 O O . ARG A 1 81 ? -2.228 -10.248 4.276 1.00 96.19 81 ARG A O 1
ATOM 635 N N . MET A 1 82 ? -1.818 -8.055 4.055 1.00 97.38 82 MET A N 1
ATOM 636 C CA . MET A 1 82 ? -3.233 -7.684 4.014 1.00 97.38 82 MET A CA 1
ATOM 637 C C . MET A 1 82 ? -3.886 -8.069 2.694 1.00 97.38 82 MET A C 1
ATOM 639 O O . MET A 1 82 ? -4.999 -8.581 2.726 1.00 97.38 82 MET A O 1
ATOM 643 N N . LEU A 1 83 ? -3.212 -7.901 1.553 1.00 97.75 83 LEU A N 1
ATOM 644 C CA . LEU A 1 83 ? -3.767 -8.360 0.280 1.00 97.75 83 LEU A CA 1
ATOM 645 C C . LEU A 1 83 ? -4.026 -9.868 0.302 1.00 97.75 83 LEU A C 1
ATOM 647 O O . LEU A 1 83 ? -5.155 -10.279 0.047 1.00 97.75 83 LEU A O 1
ATOM 651 N N . SER A 1 84 ? -3.050 -10.677 0.714 1.00 96.50 84 SER A N 1
ATOM 652 C CA . SER A 1 84 ? -3.237 -12.128 0.832 1.00 96.50 84 SER A CA 1
ATOM 653 C C . SER A 1 84 ? -4.285 -12.504 1.883 1.00 96.50 84 SER A C 1
ATOM 655 O O . SER A 1 84 ? -5.129 -13.363 1.636 1.00 96.50 84 SER A O 1
ATOM 657 N N . HIS A 1 85 ? -4.311 -11.825 3.038 1.00 96.56 85 HIS A N 1
ATOM 658 C CA . HIS A 1 85 ? -5.323 -12.060 4.076 1.00 96.56 85 HIS A CA 1
ATOM 659 C C . HIS A 1 85 ? -6.757 -11.855 3.566 1.00 96.56 85 HIS A C 1
ATOM 661 O O . HIS A 1 85 ? -7.651 -12.610 3.945 1.00 96.56 85 HIS A O 1
ATOM 667 N N . TYR A 1 86 ? -6.968 -10.865 2.695 1.00 97.44 86 TYR A N 1
ATOM 668 C 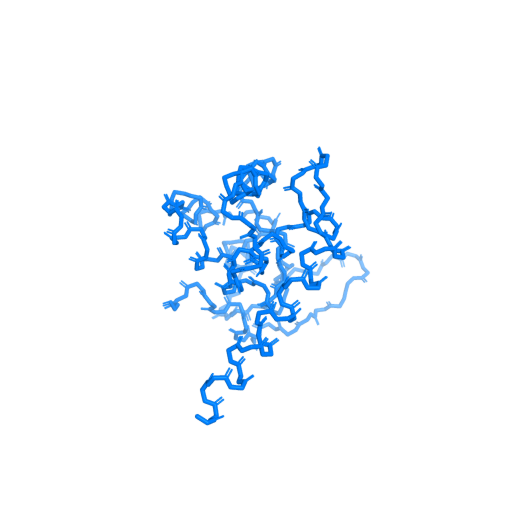CA . TYR A 1 86 ? -8.262 -10.578 2.074 1.00 97.44 86 TYR A CA 1
ATOM 669 C C . TYR A 1 86 ? -8.467 -11.277 0.714 1.00 97.44 86 TYR A C 1
ATOM 671 O O . TYR A 1 86 ? -9.439 -10.983 0.023 1.00 97.44 86 TYR A O 1
ATOM 679 N N . GLY A 1 87 ? -7.601 -12.225 0.332 1.00 97.75 87 GLY A N 1
ATOM 680 C CA . GLY A 1 87 ? -7.768 -13.050 -0.871 1.00 97.75 87 GLY A CA 1
ATOM 681 C C . GLY A 1 87 ? -7.403 -12.361 -2.190 1.00 97.75 87 GLY A C 1
ATOM 682 O O . GLY A 1 87 ? -7.912 -12.748 -3.240 1.00 97.75 87 GLY A O 1
ATOM 683 N N . HIS A 1 88 ? -6.534 -11.351 -2.143 1.00 97.81 88 HIS A N 1
ATOM 684 C CA . HIS A 1 88 ? -6.071 -10.563 -3.290 1.00 97.81 88 HIS A CA 1
ATOM 685 C C . HIS A 1 88 ? -4.661 -10.951 -3.767 1.00 97.81 88 HIS A C 1
ATOM 687 O O . HIS A 1 88 ? -3.845 -10.098 -4.130 1.00 97.81 88 HIS A O 1
ATOM 693 N N . ASP A 1 89 ? -4.363 -12.251 -3.781 1.00 97.25 89 ASP A N 1
ATOM 694 C CA . ASP A 1 89 ? -3.100 -12.776 -4.318 1.00 97.25 89 ASP A CA 1
ATOM 695 C C . ASP A 1 89 ? -2.951 -12.508 -5.827 1.00 97.25 89 ASP A C 1
ATOM 697 O 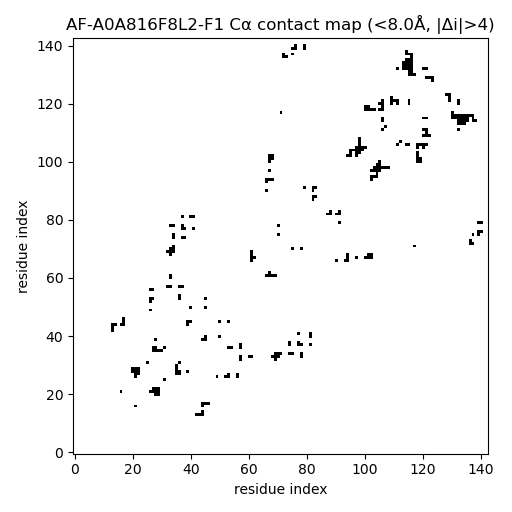O . ASP A 1 89 ? -1.836 -12.433 -6.341 1.00 97.25 89 ASP A O 1
ATOM 701 N N . ASP A 1 90 ? -4.063 -12.292 -6.538 1.00 97.81 90 ASP A N 1
ATOM 702 C CA . ASP A 1 90 ? -4.083 -11.842 -7.933 1.00 97.81 90 ASP A CA 1
ATOM 703 C C . ASP A 1 90 ? -3.384 -10.484 -8.105 1.00 97.81 90 ASP A C 1
ATOM 705 O O . ASP A 1 90 ? -2.586 -10.297 -9.021 1.00 97.81 90 ASP A O 1
ATOM 709 N N . ILE A 1 91 ? -3.623 -9.550 -7.183 1.00 98.00 91 ILE A N 1
ATOM 710 C CA . ILE A 1 91 ? -2.994 -8.224 -7.186 1.00 98.00 91 ILE A CA 1
ATOM 711 C C . ILE A 1 91 ? -1.511 -8.321 -6.840 1.00 98.00 91 ILE A C 1
ATOM 713 O O . ILE A 1 91 ? -0.692 -7.635 -7.457 1.00 98.00 91 ILE A O 1
ATOM 717 N N . VAL A 1 92 ? -1.161 -9.180 -5.879 1.00 97.00 92 VAL A N 1
ATOM 718 C CA . VAL A 1 92 ? 0.238 -9.461 -5.537 1.00 97.00 92 VAL A CA 1
ATOM 719 C C . VAL A 1 92 ? 0.967 -10.007 -6.765 1.00 97.00 92 VAL A C 1
ATOM 721 O O . VAL A 1 92 ? 2.012 -9.479 -7.141 1.00 97.00 92 VAL A O 1
ATOM 724 N N . TYR A 1 93 ? 0.387 -10.992 -7.451 1.00 97.19 93 TYR A N 1
ATOM 725 C CA . TYR A 1 93 ? 0.949 -11.556 -8.677 1.00 97.19 93 TYR A CA 1
ATOM 726 C C . TYR A 1 93 ? 1.139 -10.505 -9.78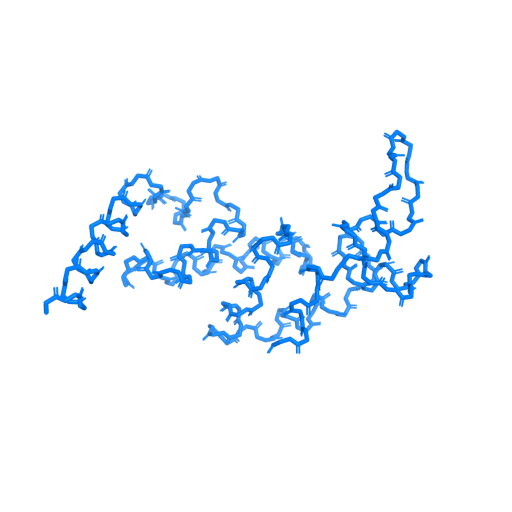1 1.00 97.19 93 TYR A C 1
ATOM 728 O O . TYR A 1 93 ? 2.205 -10.444 -10.405 1.00 97.19 93 TYR A O 1
ATOM 736 N N . GLU A 1 94 ? 0.141 -9.647 -10.006 1.00 98.06 94 GLU A N 1
ATOM 737 C CA . GLU A 1 94 ? 0.232 -8.577 -11.004 1.00 98.06 94 GLU A CA 1
ATOM 738 C C . GLU A 1 94 ? 1.352 -7.583 -10.691 1.00 98.06 94 GLU A C 1
ATOM 740 O O . GLU A 1 94 ? 2.109 -7.221 -11.597 1.00 98.06 94 GLU A O 1
ATOM 745 N N . PHE A 1 95 ? 1.501 -7.190 -9.420 1.00 97.12 95 PHE A N 1
ATOM 746 C CA . PHE A 1 95 ? 2.584 -6.317 -8.962 1.00 97.12 95 PHE A CA 1
ATOM 747 C C . PHE A 1 95 ? 3.964 -6.944 -9.195 1.00 97.12 95 PHE A C 1
ATOM 749 O O . PHE A 1 95 ? 4.850 -6.296 -9.753 1.00 97.12 95 PHE A O 1
ATOM 756 N N . LEU A 1 96 ? 4.143 -8.214 -8.816 1.00 96.00 96 LEU A N 1
ATOM 757 C CA . LEU A 1 96 ? 5.416 -8.930 -8.978 1.00 96.00 96 LEU A CA 1
ATOM 758 C C . LEU A 1 96 ? 5.788 -9.171 -10.444 1.00 96.00 96 LEU A C 1
ATOM 760 O O . LEU A 1 96 ? 6.968 -9.296 -10.768 1.00 96.00 96 LEU A O 1
ATOM 764 N N . SER A 1 97 ? 4.795 -9.180 -11.330 1.00 96.94 97 SER A N 1
ATOM 765 C CA . SER A 1 97 ? 4.986 -9.326 -12.775 1.00 96.94 97 SER A CA 1
ATOM 766 C C . SER A 1 97 ? 5.313 -8.005 -13.487 1.00 96.94 97 SER A C 1
ATOM 768 O O . SER A 1 97 ? 5.614 -8.012 -14.684 1.00 96.94 97 SER A O 1
ATOM 770 N N . ARG A 1 98 ? 5.254 -6.859 -12.790 1.00 97.19 98 ARG A N 1
ATOM 771 C CA . ARG A 1 98 ? 5.600 -5.553 -13.371 1.00 97.19 98 ARG A CA 1
ATOM 772 C C . ARG A 1 98 ? 7.108 -5.415 -13.563 1.00 97.19 98 ARG A C 1
ATOM 774 O O . ARG A 1 98 ? 7.899 -5.817 -12.715 1.00 97.19 98 ARG A O 1
ATOM 781 N N . ILE A 1 99 ? 7.490 -4.775 -14.667 1.00 96.62 99 ILE A N 1
ATOM 782 C CA . ILE A 1 99 ? 8.885 -4.427 -14.996 1.00 96.62 99 ILE A CA 1
ATOM 783 C C . ILE A 1 99 ? 9.097 -2.913 -15.153 1.00 96.62 99 ILE A C 1
ATOM 785 O O . ILE A 1 99 ? 10.211 -2.452 -15.390 1.00 96.62 99 ILE A O 1
ATOM 789 N N . ASP A 1 100 ? 8.026 -2.132 -15.031 1.00 94.94 100 ASP A N 1
ATOM 790 C CA . ASP A 1 100 ? 8.002 -0.675 -15.010 1.00 94.94 100 ASP A CA 1
ATOM 791 C C . ASP A 1 100 ? 7.962 -0.130 -13.574 1.00 94.94 100 ASP A C 1
ATOM 793 O O . ASP A 1 100 ? 7.699 -0.850 -12.608 1.00 94.94 100 ASP A O 1
ATOM 797 N N . ARG A 1 101 ? 8.307 1.148 -13.404 1.00 90.25 101 ARG A N 1
ATOM 798 C CA . ARG A 1 101 ? 8.490 1.755 -12.080 1.00 90.25 101 ARG A CA 1
ATOM 799 C C . ARG A 1 101 ? 7.148 2.194 -11.470 1.00 90.25 101 ARG A C 1
ATOM 801 O O . ARG A 1 101 ? 6.437 2.944 -12.140 1.00 90.25 101 ARG A O 1
ATOM 808 N N . PRO A 1 102 ? 6.881 1.922 -10.175 1.00 92.56 102 PRO A N 1
ATOM 809 C CA . PRO A 1 102 ? 7.720 1.207 -9.198 1.00 92.56 102 PRO A CA 1
ATOM 810 C C . PRO A 1 102 ? 7.473 -0.315 -9.163 1.00 92.56 102 PRO A C 1
ATOM 812 O O . PRO A 1 102 ? 6.337 -0.752 -9.001 1.00 92.56 102 PRO A O 1
ATOM 815 N N . SER A 1 103 ? 8.527 -1.134 -9.265 1.00 94.00 103 SER A N 1
ATOM 816 C CA . SER A 1 103 ? 8.437 -2.601 -9.123 1.00 94.00 103 SER A CA 1
ATOM 817 C C . SER A 1 103 ? 9.803 -3.245 -8.860 1.00 94.00 103 SER A C 1
ATOM 819 O O . SER A 1 103 ? 10.844 -2.650 -9.147 1.00 94.00 103 SER A O 1
ATOM 821 N N . TYR A 1 104 ? 9.805 -4.491 -8.374 1.00 95.06 104 TYR A N 1
ATOM 822 C CA . TYR A 1 104 ? 11.023 -5.310 -8.323 1.00 95.06 104 TYR A CA 1
ATOM 823 C C . TYR A 1 104 ? 11.567 -5.607 -9.719 1.00 95.06 104 TYR A C 1
ATOM 825 O O . TYR A 1 104 ? 12.774 -5.507 -9.943 1.00 95.06 104 TYR A O 1
ATOM 833 N N . GLY A 1 105 ? 10.682 -5.919 -10.673 1.00 95.25 105 GLY A N 1
ATOM 834 C CA . GLY A 1 105 ? 11.079 -6.189 -12.050 1.00 95.25 105 GLY A CA 1
ATOM 835 C C . GLY A 1 105 ? 11.808 -5.004 -12.675 1.00 95.25 105 GLY A C 1
ATOM 836 O O . GLY A 1 105 ? 12.792 -5.218 -13.375 1.0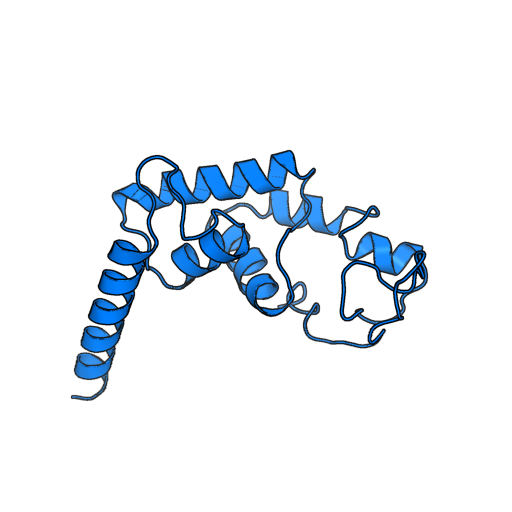0 95.25 105 GLY A O 1
ATOM 837 N N . TYR A 1 106 ? 11.421 -3.765 -12.347 1.00 95.38 106 TYR A N 1
ATOM 838 C CA . TYR A 1 106 ? 12.141 -2.569 -12.783 1.00 95.38 106 TYR A CA 1
ATOM 839 C C . TYR A 1 106 ? 13.598 -2.563 -12.310 1.00 95.38 106 TYR A C 1
ATOM 841 O O . TYR A 1 106 ? 14.494 -2.333 -13.119 1.00 95.38 106 TYR A O 1
ATOM 849 N N . ALA A 1 107 ? 13.870 -2.862 -11.037 1.00 94.12 107 ALA A N 1
ATOM 850 C CA . ALA A 1 107 ? 15.246 -2.948 -10.544 1.00 94.12 107 ALA A CA 1
ATOM 851 C C . ALA A 1 107 ? 16.030 -4.072 -11.252 1.00 94.12 107 ALA A C 1
ATOM 853 O O . ALA A 1 107 ? 17.166 -3.858 -11.683 1.00 94.12 107 ALA A O 1
ATOM 854 N N . ILE A 1 108 ? 15.398 -5.236 -11.446 1.00 95.56 108 ILE A N 1
ATOM 855 C CA . ILE A 1 108 ? 16.002 -6.409 -12.096 1.00 95.56 108 ILE A CA 1
ATOM 856 C C . ILE A 1 108 ? 16.384 -6.109 -13.551 1.00 95.56 108 ILE A C 1
ATOM 858 O O . ILE A 1 108 ? 17.529 -6.340 -13.941 1.00 95.56 108 ILE A O 1
ATOM 862 N N . VAL A 1 109 ? 15.473 -5.553 -14.361 1.00 96.56 109 VAL A N 1
ATOM 863 C CA . VAL A 1 109 ? 15.766 -5.254 -15.778 1.00 96.56 109 VAL A CA 1
ATOM 864 C C . VAL A 1 109 ? 16.809 -4.143 -15.947 1.00 96.56 109 VAL A C 1
ATOM 866 O O . VAL A 1 109 ? 17.409 -4.033 -17.013 1.00 96.56 109 VAL A O 1
ATOM 869 N N . HIS A 1 110 ? 17.071 -3.362 -14.893 1.00 94.69 110 HIS A N 1
ATOM 870 C CA . HIS A 1 110 ? 18.141 -2.361 -14.843 1.00 94.69 110 HIS A CA 1
ATOM 871 C C . HIS A 1 110 ? 19.429 -2.866 -14.168 1.00 94.69 110 HIS A C 1
ATOM 873 O O . HIS A 1 110 ? 20.344 -2.080 -13.927 1.00 94.69 110 HIS A O 1
ATOM 879 N N . GLY A 1 111 ? 19.546 -4.173 -13.913 1.00 94.62 111 GLY A N 1
ATOM 880 C CA . GLY A 1 111 ? 20.798 -4.811 -13.498 1.00 94.62 111 GLY A CA 1
ATOM 881 C C . GLY A 1 111 ? 21.029 -4.884 -11.990 1.00 94.62 111 GLY A C 1
ATOM 882 O O . GLY A 1 111 ? 22.149 -5.179 -11.569 1.00 94.62 111 GLY A O 1
ATOM 883 N N . ALA A 1 112 ? 20.006 -4.640 -11.166 1.00 94.88 112 ALA A N 1
ATOM 884 C CA . ALA A 1 112 ? 20.108 -4.899 -9.735 1.00 94.88 112 ALA A CA 1
ATOM 885 C C . ALA A 1 112 ? 20.324 -6.401 -9.477 1.00 94.88 112 ALA A C 1
ATOM 887 O O . ALA A 1 112 ? 19.619 -7.250 -10.022 1.00 94.88 112 ALA A O 1
ATOM 888 N N . THR A 1 113 ? 21.302 -6.724 -8.629 1.00 95.00 113 THR A N 1
ATOM 889 C CA . THR A 1 113 ? 21.596 -8.098 -8.166 1.00 95.00 113 THR A CA 1
ATOM 890 C C . THR A 1 113 ? 21.258 -8.306 -6.687 1.00 95.00 113 THR A C 1
ATOM 892 O O . THR A 1 113 ? 21.366 -9.415 -6.170 1.00 95.00 113 THR A O 1
ATOM 895 N N . SER A 1 114 ? 20.813 -7.242 -6.020 1.00 93.81 114 SER A N 1
ATOM 896 C CA . SER A 1 114 ? 20.300 -7.202 -4.654 1.00 93.81 114 SER A CA 1
ATOM 897 C C . SER A 1 114 ? 19.140 -6.208 -4.578 1.00 93.81 114 SER A C 1
ATOM 899 O O . SER A 1 114 ? 18.909 -5.438 -5.511 1.00 93.81 114 SER A O 1
ATOM 901 N N . LEU A 1 115 ? 18.394 -6.238 -3.475 1.00 93.62 115 LEU A N 1
ATOM 902 C CA . LEU A 1 115 ? 17.282 -5.318 -3.239 1.00 93.62 115 LEU A CA 1
ATOM 903 C C . LEU A 1 115 ? 17.786 -3.880 -3.073 1.00 93.62 115 LEU A C 1
ATOM 905 O O . LEU A 1 115 ? 18.793 -3.649 -2.405 1.00 93.62 115 LEU A O 1
ATOM 909 N N . THR A 1 116 ? 17.084 -2.920 -3.666 1.00 92.56 116 THR A N 1
ATOM 910 C CA . THR A 1 116 ? 17.425 -1.494 -3.618 1.00 92.56 116 THR A CA 1
ATOM 911 C C . THR A 1 116 ? 16.606 -0.783 -2.541 1.00 92.56 116 THR A C 1
ATOM 913 O O . THR A 1 116 ? 15.495 -1.200 -2.232 1.00 92.56 116 THR A O 1
ATOM 916 N N . GLU A 1 117 ? 17.154 0.281 -1.952 1.00 90.19 117 GLU A N 1
ATOM 917 C CA . GLU A 1 117 ? 16.506 1.061 -0.877 1.00 90.19 117 GLU A CA 1
ATOM 918 C C . GLU A 1 117 ? 15.242 1.791 -1.348 1.00 90.19 117 GLU A C 1
ATOM 920 O O . GLU A 1 117 ? 14.338 2.070 -0.564 1.00 90.19 117 GLU A O 1
ATOM 925 N N . ASP A 1 118 ? 15.157 2.083 -2.643 1.00 90.00 118 ASP A N 1
ATOM 926 C CA . ASP A 1 118 ? 13.986 2.695 -3.244 1.00 90.00 118 ASP A CA 1
ATOM 927 C C . ASP A 1 118 ? 13.571 2.001 -4.546 1.00 90.00 118 ASP A C 1
ATOM 929 O O . ASP A 1 118 ? 14.263 1.146 -5.106 1.00 90.00 118 ASP A O 1
ATOM 933 N N . TRP A 1 119 ? 12.413 2.417 -5.054 1.00 91.56 119 TRP A N 1
ATOM 934 C CA . TRP A 1 119 ? 11.849 1.917 -6.302 1.00 91.56 119 TRP A CA 1
ATOM 935 C C . TRP A 1 119 ? 12.495 2.503 -7.574 1.00 91.56 119 TRP A C 1
ATOM 937 O O . TRP A 1 119 ? 12.082 2.139 -8.676 1.00 91.56 119 TRP A O 1
ATOM 947 N N . PHE A 1 120 ? 13.452 3.435 -7.469 1.00 88.25 120 PHE A N 1
ATOM 948 C CA . PHE A 1 120 ? 14.233 3.931 -8.614 1.00 88.25 120 PHE A CA 1
ATOM 949 C C . PHE A 1 120 ? 15.357 2.966 -8.999 1.00 88.25 120 PHE A C 1
ATOM 951 O O . PHE A 1 120 ? 15.836 3.013 -10.135 1.00 88.25 120 PHE A O 1
ATOM 958 N N . GLY A 1 121 ? 15.737 2.062 -8.096 1.00 88.25 121 GLY A N 1
ATOM 959 C CA . GLY A 1 121 ? 16.732 1.036 -8.369 1.00 88.25 121 GLY A CA 1
ATOM 960 C C . GLY A 1 121 ? 18.102 1.629 -8.740 1.00 88.25 121 GLY A C 1
ATOM 961 O O . GLY A 1 121 ? 18.449 2.719 -8.279 1.00 88.25 121 GLY A O 1
ATOM 962 N N . PRO A 1 122 ? 18.886 0.968 -9.612 1.00 88.06 122 PRO A N 1
ATOM 963 C CA . PRO A 1 122 ? 20.219 1.441 -9.998 1.00 88.06 122 PRO A CA 1
ATOM 964 C C . PRO A 1 122 ? 20.192 2.575 -11.044 1.00 88.06 122 PRO A C 1
ATOM 966 O O . PRO A 1 122 ? 21.212 2.870 -11.672 1.00 88.06 122 PRO A O 1
ATOM 969 N N . VAL A 1 123 ? 19.036 3.213 -11.274 1.00 85.81 123 VAL A N 1
ATOM 970 C CA . VAL A 1 123 ? 18.853 4.224 -12.323 1.00 85.81 123 VAL A CA 1
ATOM 971 C C . VAL A 1 123 ? 19.027 5.634 -11.765 1.00 85.81 123 VAL A C 1
ATOM 973 O O . VAL A 1 123 ? 18.226 6.119 -10.971 1.00 85.81 123 VAL A O 1
ATOM 976 N N . LEU A 1 124 ? 20.035 6.348 -12.266 1.00 80.62 124 LEU A N 1
ATOM 977 C CA . LEU A 1 124 ? 20.216 7.775 -12.007 1.00 80.62 124 LEU A CA 1
ATOM 978 C C . LEU A 1 124 ? 19.275 8.610 -12.883 1.00 80.62 124 LEU A C 1
ATOM 980 O O . LEU A 1 124 ? 19.478 8.717 -14.094 1.00 80.62 124 LEU A O 1
ATOM 984 N N . THR A 1 125 ? 18.285 9.269 -12.275 1.00 73.06 125 THR A N 1
ATOM 985 C CA . THR A 1 125 ? 17.551 10.354 -12.946 1.00 73.06 125 THR A CA 1
ATOM 986 C C . THR A 1 125 ? 18.069 11.727 -12.511 1.00 73.06 125 THR A C 1
ATOM 988 O O . THR A 1 125 ? 18.762 11.877 -11.501 1.00 73.06 125 THR A O 1
ATOM 991 N N . ARG A 1 126 ? 17.805 12.762 -13.319 1.00 72.12 126 ARG A N 1
ATOM 992 C CA . ARG A 1 126 ? 18.371 14.103 -13.111 1.00 72.12 126 ARG A CA 1
ATOM 993 C C . ARG A 1 126 ? 17.989 14.649 -11.728 1.00 72.12 126 ARG A C 1
ATOM 995 O O . ARG A 1 126 ? 16.815 14.865 -11.456 1.00 72.12 126 ARG A O 1
ATOM 1002 N N . GLY A 1 127 ? 18.998 14.958 -10.913 1.00 71.38 127 GLY A N 1
ATOM 1003 C CA . GLY A 1 127 ? 18.820 15.538 -9.578 1.00 71.38 127 GLY A CA 1
ATOM 1004 C C . GLY A 1 127 ? 18.669 14.515 -8.449 1.00 71.38 127 GLY A C 1
ATOM 1005 O O . GLY A 1 127 ? 18.463 14.926 -7.311 1.00 71.38 127 GLY A O 1
ATOM 1006 N N . GLN A 1 128 ? 18.793 13.215 -8.735 1.00 74.25 128 GLN A N 1
ATOM 1007 C CA . GLN A 1 128 ? 18.791 12.164 -7.718 1.00 74.25 128 GLN A CA 1
ATOM 1008 C C . GLN A 1 128 ? 20.211 11.703 -7.375 1.00 74.25 128 GLN A C 1
ATOM 1010 O O . GLN A 1 128 ? 21.099 11.686 -8.229 1.00 74.25 128 GLN A O 1
ATOM 1015 N N . GLN A 1 129 ? 20.412 11.322 -6.114 1.00 79.00 129 GLN A N 1
ATOM 1016 C CA . GLN A 1 129 ? 21.568 10.536 -5.682 1.00 79.00 129 GLN A CA 1
ATOM 1017 C C . GLN A 1 129 ? 21.182 9.059 -5.676 1.00 79.00 129 GLN A C 1
ATOM 1019 O O . GLN A 1 129 ? 20.026 8.734 -5.413 1.00 79.00 129 GLN A O 1
ATOM 1024 N N . LEU A 1 130 ? 22.144 8.178 -5.960 1.00 82.31 130 LEU A N 1
ATOM 1025 C CA . LEU A 1 130 ? 21.943 6.748 -5.749 1.00 82.31 130 LEU A CA 1
ATOM 1026 C C . LEU A 1 130 ? 21.795 6.487 -4.253 1.00 82.31 130 LEU A C 1
ATOM 1028 O O . LEU A 1 130 ? 22.669 6.840 -3.460 1.00 82.31 130 LEU A O 1
ATOM 1032 N N . THR A 1 131 ? 20.686 5.858 -3.907 1.00 88.19 131 THR A N 1
ATOM 1033 C CA . THR A 1 131 ? 20.431 5.258 -2.602 1.00 88.19 131 THR A CA 1
ATOM 1034 C C . THR A 1 131 ? 21.148 3.911 -2.498 1.00 88.19 131 THR A C 1
ATOM 1036 O O . THR A 1 131 ? 21.786 3.453 -3.459 1.00 88.19 131 THR A O 1
ATOM 1039 N N . SER A 1 132 ? 21.099 3.268 -1.329 1.00 90.69 132 SER A N 1
ATOM 1040 C CA . SER A 1 132 ? 21.712 1.951 -1.152 1.00 90.69 132 SER A CA 1
ATOM 1041 C C . SER A 1 132 ? 21.149 0.950 -2.162 1.00 90.69 132 SER A C 1
ATOM 1043 O O . SER A 1 132 ? 19.940 0.807 -2.326 1.00 90.69 132 SER A O 1
ATOM 1045 N N . GLN A 1 133 ? 22.039 0.218 -2.830 1.00 93.00 133 GLN A N 1
ATOM 1046 C CA . GLN A 1 133 ? 21.674 -0.813 -3.809 1.00 93.00 133 GLN A CA 1
ATOM 1047 C C . GLN A 1 133 ? 21.662 -2.222 -3.197 1.00 93.00 133 GLN A C 1
ATOM 1049 O O . GLN A 1 133 ? 21.570 -3.211 -3.918 1.00 93.00 133 GLN A O 1
ATOM 1054 N N . ASN A 1 134 ? 21.792 -2.314 -1.871 1.00 92.94 134 ASN A N 1
ATOM 1055 C CA . ASN A 1 134 ? 21.728 -3.553 -1.104 1.00 92.94 134 ASN A CA 1
ATOM 1056 C C . ASN A 1 134 ? 21.032 -3.272 0.239 1.00 92.94 134 ASN A C 1
ATOM 1058 O O . ASN A 1 134 ? 21.681 -3.013 1.254 1.00 92.94 134 ASN A O 1
ATOM 1062 N N . HIS A 1 135 ? 19.700 -3.225 0.202 1.00 90.81 135 HIS A N 1
ATOM 1063 C CA . HIS A 1 135 ? 18.833 -2.810 1.299 1.00 90.81 135 HIS A CA 1
ATOM 1064 C C . HIS A 1 135 ? 17.706 -3.835 1.494 1.00 90.81 135 HIS A C 1
ATOM 1066 O O . HIS A 1 135 ? 16.761 -3.917 0.713 1.00 90.81 135 HIS A O 1
ATOM 1072 N N . PHE A 1 136 ? 17.816 -4.656 2.539 1.00 89.06 136 PHE A N 1
ATOM 1073 C CA . PHE A 1 136 ? 16.975 -5.847 2.705 1.00 89.06 136 PHE A CA 1
ATOM 1074 C C . PHE A 1 136 ? 15.500 -5.552 3.022 1.00 89.06 136 PHE A C 1
ATOM 1076 O O . PHE A 1 136 ? 14.679 -6.454 2.915 1.00 89.06 136 PHE A O 1
ATOM 1083 N N . MET A 1 137 ? 15.146 -4.322 3.409 1.00 86.50 137 MET A N 1
ATOM 1084 C CA . MET A 1 137 ? 13.794 -3.971 3.869 1.00 86.50 137 MET A CA 1
ATOM 1085 C C . MET A 1 137 ? 12.708 -4.171 2.802 1.00 86.50 137 MET A C 1
ATOM 1087 O O . MET A 1 137 ? 11.539 -4.355 3.132 1.00 86.50 137 MET A O 1
ATOM 1091 N N . PHE A 1 138 ? 13.079 -4.194 1.519 1.00 87.06 138 PHE A N 1
ATOM 1092 C CA . PHE A 1 138 ? 12.170 -4.561 0.430 1.00 87.06 138 PHE A CA 1
ATOM 1093 C C . PHE A 1 138 ? 12.045 -6.085 0.242 1.00 87.06 138 PHE A C 1
ATOM 1095 O O . PHE A 1 138 ? 11.410 -6.537 -0.702 1.00 87.06 138 PHE A O 1
ATOM 1102 N N . GLY A 1 139 ? 12.620 -6.901 1.127 1.00 87.12 139 GLY A N 1
ATOM 1103 C CA . GLY A 1 139 ? 12.599 -8.366 1.062 1.00 87.12 139 GLY A CA 1
ATOM 1104 C C . GLY A 1 139 ? 11.297 -8.999 1.539 1.00 87.12 139 GLY A C 1
ATOM 1105 O O . GLY A 1 139 ? 11.132 -10.201 1.400 1.00 87.12 139 GLY A O 1
ATOM 1106 N N . ALA A 1 140 ? 10.351 -8.193 2.024 1.00 85.94 140 ALA A N 1
ATOM 1107 C CA . ALA A 1 140 ? 9.069 -8.635 2.575 1.00 85.94 140 ALA A CA 1
ATOM 1108 C C . ALA A 1 140 ? 8.170 -9.434 1.609 1.00 85.94 140 ALA A C 1
ATOM 1110 O O . ALA A 1 140 ? 7.116 -9.905 2.012 1.00 85.94 140 ALA A O 1
ATOM 1111 N N . VAL A 1 141 ? 8.548 -9.536 0.334 1.00 84.69 141 VAL A N 1
ATOM 1112 C CA . VAL A 1 141 ? 7.890 -10.384 -0.667 1.00 84.69 141 VAL A CA 1
ATOM 1113 C C . VAL A 1 141 ? 8.195 -11.879 -0.484 1.00 84.69 141 VAL A C 1
ATOM 1115 O O . VAL A 1 141 ? 7.424 -12.709 -0.952 1.00 84.69 141 VAL A O 1
ATOM 1118 N N . ASP A 1 142 ? 9.318 -12.223 0.153 1.00 82.69 142 ASP A N 1
ATOM 1119 C CA . ASP A 1 142 ? 9.776 -13.610 0.350 1.00 82.69 142 ASP A CA 1
ATOM 1120 C C . ASP A 1 142 ? 9.276 -14.230 1.675 1.00 82.69 142 ASP A C 1
ATOM 1122 O O . ASP A 1 142 ? 9.522 -15.406 1.939 1.00 82.69 142 ASP A O 1
ATOM 1126 N N . GLU A 1 143 ? 8.588 -13.444 2.515 1.00 60.19 143 GLU A N 1
ATOM 1127 C CA . GLU A 1 143 ? 8.060 -13.840 3.836 1.00 60.19 143 GLU A CA 1
ATOM 1128 C C . GLU A 1 143 ? 6.573 -14.222 3.794 1.00 60.19 143 GLU A C 1
ATOM 1130 O O . GLU A 1 143 ? 6.216 -15.244 4.431 1.00 60.19 143 GLU A O 1
#

Mean predicted aligned error: 3.86 Å

Radius of gyration: 17.25 Å; Cα contacts (8 Å, |Δi|>4): 176; chains: 1; bounding box: 41×29×51 Å

Nearest PDB structures (foldseek):
  6i60-assembly1_A  TM=9.175E-01  e=1.938E-06  Dictyoglomus thermophilum H-6-12
  3w5n-assembly1_A  TM=8.846E-01  e=2.720E-06  Streptomyces avermitilis MA-4680 = NBRC 14893
  6gsz-assembly1_A  TM=8.884E-01  e=5.063E-06  Aspergillus terreus